Protein AF-A0A947QX49-F1 (afdb_monomer)

pLDDT: mean 95.91, std 4.7, range [65.38, 98.69]

Mean predicted aligned error: 2.81 Å

Sequence (127 aa):
MELEE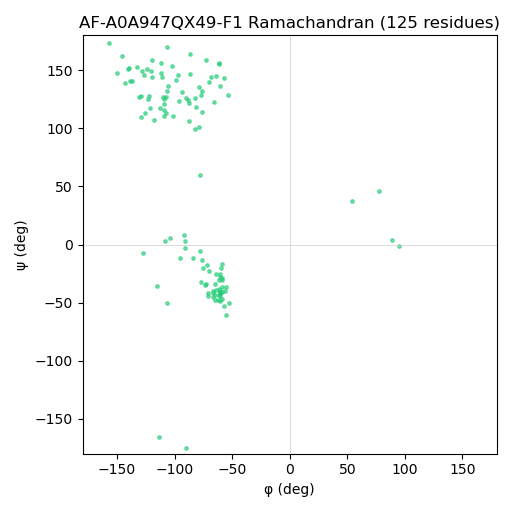YFKKGRAYIWRETFAMVKAKKIDQEAFTNIVDKHEITVIIDEEKLDEENVIEIMRGWKIFTLDIAFPPTFCGVTARIADALAKENISIMPIAAFTRDHFVIAEKNMERAKAVFEGLGIRVSE

Nearest PDB structures (foldseek):
  1zhv-assembly1_A  TM=8.263E-01  e=1.069E-08  Agrobacterium fabrum str. C58
  1zvp-assembly1_A  TM=8.114E-01  e=3.940E-08  Vibrio cholerae
  1zvp-assembly2_B  TM=8.086E-01  e=1.017E-07  Vibrio cholerae
  1zvp-assembly2_C  TM=8.262E-01  e=4.795E-06  Vibrio cholerae
  1zvp-assembly1_D  TM=7.754E-01  e=4.259E-06  Vibrio cholerae

Structure (mmCIF, N/CA/C/O backbone):
data_AF-A0A947QX49-F1
#
_entry.id   AF-A0A947QX49-F1
#
loop_
_atom_site.group_PDB
_atom_site.id
_atom_site.type_symbol
_atom_site.label_atom_id
_atom_site.label_alt_id
_atom_site.label_comp_id
_atom_site.label_asym_id
_atom_site.label_entity_id
_atom_site.label_seq_id
_atom_si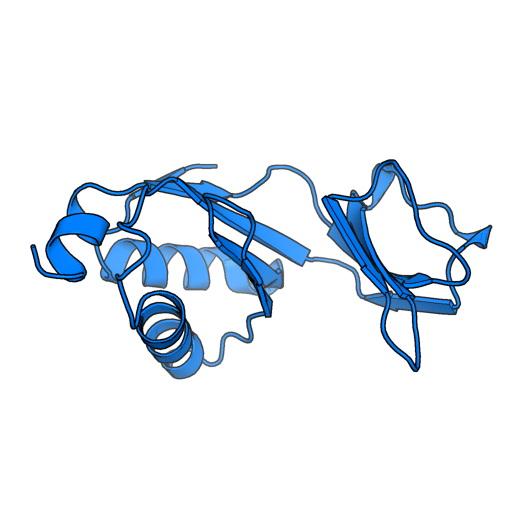te.pdbx_PDB_ins_code
_atom_site.Cartn_x
_atom_site.Cartn_y
_atom_site.Cartn_z
_atom_site.occupancy
_atom_site.B_iso_or_equiv
_atom_site.auth_seq_id
_atom_site.auth_comp_id
_atom_site.auth_asym_id
_atom_site.auth_atom_id
_atom_site.pdbx_PDB_model_num
ATOM 1 N N . MET A 1 1 ? -16.776 -9.277 17.177 1.00 65.38 1 MET A N 1
ATOM 2 C CA . MET A 1 1 ? -15.922 -8.099 17.403 1.00 65.38 1 MET A CA 1
ATOM 3 C C . MET A 1 1 ? -16.090 -7.257 16.161 1.00 65.38 1 MET A C 1
ATOM 5 O O . MET A 1 1 ? -15.873 -7.787 15.075 1.00 65.38 1 MET A O 1
ATOM 9 N N . GLU A 1 2 ? -16.595 -6.041 16.309 1.00 87.25 2 GLU A N 1
ATOM 10 C CA . GLU A 1 2 ? -16.873 -5.159 15.168 1.00 87.25 2 GLU A CA 1
ATOM 11 C C . GLU A 1 2 ? -15.559 -4.616 14.584 1.00 87.25 2 GLU A C 1
ATOM 13 O O . GLU A 1 2 ? -14.526 -4.602 15.265 1.00 87.25 2 GLU A O 1
ATOM 18 N N . LEU A 1 3 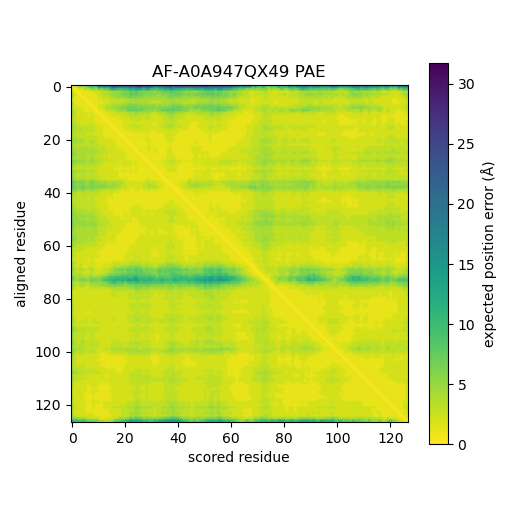? -15.568 -4.174 13.324 1.00 90.00 3 LEU A N 1
ATOM 19 C CA . LEU A 1 3 ? -14.364 -3.688 12.633 1.00 90.00 3 LEU A CA 1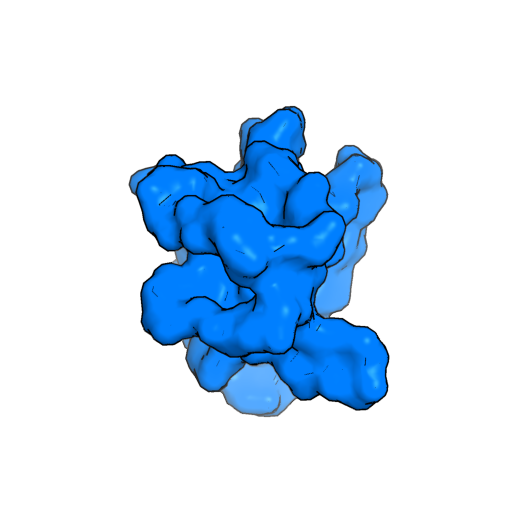
ATOM 20 C C . LEU A 1 3 ? -13.688 -2.546 13.409 1.00 90.00 3 LEU A C 1
ATOM 22 O O . LEU A 1 3 ? -12.468 -2.502 13.564 1.00 90.00 3 LEU A O 1
ATOM 26 N N . GLU A 1 4 ? -14.498 -1.656 13.969 1.00 91.25 4 GLU A N 1
ATOM 27 C CA . GLU A 1 4 ? -14.073 -0.503 14.755 1.00 91.25 4 GLU A CA 1
ATOM 28 C C . GLU A 1 4 ? -13.290 -0.909 16.010 1.00 91.25 4 GLU A C 1
ATOM 30 O O . GLU A 1 4 ? -12.407 -0.178 16.461 1.00 91.25 4 GLU A O 1
ATOM 35 N N . GLU A 1 5 ? -13.581 -2.074 16.594 1.00 92.12 5 GLU A N 1
ATOM 36 C CA . GLU A 1 5 ? -12.847 -2.574 17.759 1.00 92.12 5 GLU A CA 1
ATOM 37 C C . GLU A 1 5 ? -11.447 -3.061 17.380 1.00 92.12 5 GLU A C 1
ATOM 39 O O . GLU A 1 5 ? -10.510 -2.890 18.166 1.00 92.12 5 GLU A O 1
ATOM 44 N N . TYR A 1 6 ? -11.289 -3.630 16.179 1.00 93.06 6 TYR A N 1
ATOM 45 C CA . TYR A 1 6 ? -9.975 -3.956 15.625 1.00 93.06 6 TYR A CA 1
ATOM 46 C C . TYR A 1 6 ? -9.178 -2.688 15.340 1.00 93.06 6 TYR A C 1
ATOM 48 O O . TYR A 1 6 ? -8.017 -2.610 15.731 1.00 93.06 6 TYR A O 1
ATOM 56 N N . PHE A 1 7 ? -9.801 -1.677 14.732 1.00 94.69 7 PHE A N 1
ATOM 57 C CA . PHE A 1 7 ? -9.136 -0.411 14.426 1.00 94.69 7 PHE A CA 1
ATOM 58 C C . PHE A 1 7 ? -8.629 0.299 15.679 1.00 94.69 7 PHE A C 1
ATOM 60 O O . PHE A 1 7 ? -7.445 0.608 15.748 1.00 94.69 7 PHE A O 1
ATOM 67 N N . LYS A 1 8 ? -9.461 0.440 16.720 1.00 94.12 8 LYS A N 1
ATOM 68 C CA . LYS A 1 8 ? -9.081 1.095 17.991 1.00 94.12 8 LYS A CA 1
ATOM 69 C C . LYS A 1 8 ? -7.887 0.454 18.705 1.00 94.12 8 LYS A C 1
ATOM 71 O O . LYS A 1 8 ? -7.177 1.120 19.461 1.00 94.12 8 LYS A O 1
ATOM 76 N N . LYS A 1 9 ? -7.710 -0.859 18.537 1.00 92.75 9 LYS A N 1
ATOM 77 C CA . LYS A 1 9 ? -6.594 -1.630 19.112 1.00 92.75 9 LYS A CA 1
ATOM 78 C C . LYS A 1 9 ? -5.429 -1.784 18.134 1.00 92.75 9 LYS A C 1
ATOM 80 O O . LYS A 1 9 ? -4.360 -2.243 18.527 1.00 92.75 9 LYS A O 1
ATOM 85 N N . GLY A 1 10 ? -5.664 -1.442 16.876 1.00 93.38 10 GLY A N 1
ATOM 86 C CA . GLY A 1 10 ? -4.780 -1.679 15.762 1.00 93.38 10 GLY A CA 1
ATOM 87 C C . GLY A 1 10 ? -3.749 -0.586 15.570 1.00 93.38 10 GLY A C 1
ATOM 88 O O . GLY A 1 10 ? -3.856 0.529 16.093 1.00 93.38 10 GLY A O 1
ATOM 89 N N . ARG A 1 11 ? -2.731 -0.932 14.789 1.00 96.81 11 ARG A N 1
ATOM 90 C CA . ARG A 1 11 ? -1.685 -0.010 14.371 1.00 96.81 11 ARG A CA 1
ATOM 91 C C . ARG A 1 11 ? -1.533 -0.059 12.863 1.00 96.81 11 ARG A C 1
ATOM 93 O O . ARG A 1 11 ? -1.733 -1.105 12.253 1.00 96.81 11 ARG A O 1
ATOM 100 N N . ALA A 1 12 ? -1.152 1.064 12.287 1.00 97.62 12 ALA A N 1
ATOM 101 C CA . ALA A 1 12 ? -0.557 1.126 10.971 1.00 97.62 12 ALA A CA 1
ATOM 102 C C . ALA A 1 12 ? 0.826 1.760 11.098 1.00 97.62 12 ALA A C 1
ATOM 104 O O . ALA A 1 12 ? 1.050 2.589 11.979 1.00 97.62 12 ALA A O 1
ATOM 105 N N . TYR A 1 13 ? 1.748 1.371 10.232 1.00 97.88 13 TYR A N 1
ATOM 106 C CA . TYR A 1 13 ? 3.033 2.047 10.122 1.00 97.88 13 TYR A CA 1
ATOM 107 C C . TYR A 1 13 ? 3.293 2.463 8.681 1.00 97.88 13 TYR A C 1
ATOM 109 O O . TYR A 1 13 ? 2.870 1.785 7.737 1.00 97.88 13 TYR A O 1
ATOM 117 N N . ILE A 1 14 ? 3.957 3.601 8.535 1.00 98.19 14 ILE A N 1
ATOM 118 C CA . ILE A 1 14 ? 4.385 4.155 7.259 1.00 98.19 14 ILE A CA 1
ATOM 119 C C . ILE A 1 14 ? 5.815 3.684 7.024 1.00 98.19 14 ILE A C 1
ATOM 121 O O . ILE A 1 14 ? 6.650 3.752 7.918 1.00 98.19 14 ILE A O 1
ATOM 125 N N . TRP A 1 15 ? 6.099 3.162 5.837 1.00 98.00 15 TRP A N 1
ATOM 126 C CA . TRP A 1 15 ? 7.469 2.809 5.475 1.00 98.00 15 TRP A CA 1
ATOM 127 C C . TRP A 1 15 ? 8.304 4.077 5.290 1.00 98.00 15 TRP A C 1
ATOM 129 O O . TRP A 1 15 ? 7.831 5.064 4.718 1.00 98.00 15 TRP A O 1
ATOM 139 N N . ARG A 1 16 ? 9.555 4.040 5.757 1.00 97.38 16 ARG A N 1
ATOM 140 C CA . ARG A 1 16 ? 10.462 5.189 5.690 1.00 97.38 16 ARG A CA 1
ATOM 141 C C . ARG A 1 16 ? 10.830 5.518 4.247 1.00 97.38 16 ARG A C 1
ATOM 143 O O . ARG A 1 16 ? 10.907 6.689 3.876 1.00 97.38 16 ARG A O 1
ATOM 150 N N . GLU A 1 17 ? 11.045 4.485 3.447 1.00 98.06 17 GLU A N 1
ATOM 151 C CA . GLU A 1 17 ? 11.431 4.555 2.043 1.00 98.06 17 GLU A CA 1
ATOM 152 C C . GLU A 1 17 ? 10.366 5.278 1.207 1.00 98.06 17 GLU A C 1
ATOM 154 O O . GLU A 1 17 ? 9.185 5.346 1.566 1.00 98.06 17 GLU A O 1
ATOM 159 N N . THR A 1 18 ? 10.791 5.850 0.084 1.00 98.38 18 THR A N 1
ATOM 160 C CA . THR A 1 18 ? 9.887 6.354 -0.955 1.00 98.38 18 THR A CA 1
ATOM 161 C C . THR A 1 18 ? 9.930 5.377 -2.117 1.00 98.38 18 THR A C 1
ATOM 163 O O . THR A 1 18 ? 10.995 4.895 -2.487 1.00 98.38 18 THR A O 1
ATOM 166 N N . PHE A 1 19 ? 8.765 5.054 -2.664 1.00 98.69 19 PHE A N 1
ATOM 167 C CA . PHE A 1 19 ? 8.602 3.998 -3.650 1.00 98.69 19 PHE A CA 1
ATOM 168 C C . PHE A 1 19 ? 8.260 4.561 -5.026 1.00 98.69 19 PHE A C 1
ATOM 170 O O . PHE A 1 19 ? 7.473 5.505 -5.160 1.00 98.69 19 PHE A O 1
ATOM 177 N N . ALA A 1 20 ? 8.789 3.898 -6.048 1.00 98.44 20 ALA A N 1
ATOM 178 C CA . ALA A 1 20 ? 8.324 3.998 -7.416 1.00 98.44 20 ALA A CA 1
ATOM 179 C C . ALA A 1 20 ? 7.372 2.844 -7.731 1.00 98.44 20 ALA A C 1
ATOM 181 O O . ALA A 1 20 ? 7.553 1.711 -7.285 1.00 98.44 20 ALA A O 1
ATOM 182 N N . MET A 1 21 ? 6.382 3.138 -8.562 1.00 98.06 21 MET A N 1
ATOM 183 C CA . MET A 1 21 ? 5.570 2.153 -9.254 1.00 98.06 21 MET A CA 1
ATOM 184 C C . MET A 1 21 ? 5.969 2.153 -10.718 1.00 98.06 21 MET A C 1
ATOM 186 O O . MET A 1 21 ? 5.990 3.198 -11.370 1.00 98.06 21 MET A O 1
ATOM 190 N N . VAL A 1 22 ? 6.297 0.977 -11.220 1.00 98.50 22 VAL A N 1
ATOM 191 C CA . VAL A 1 22 ? 6.971 0.806 -12.494 1.00 98.50 22 VAL A CA 1
ATOM 192 C C . VAL A 1 22 ? 6.202 -0.204 -13.313 1.00 98.50 22 VAL A C 1
ATOM 194 O O . VAL A 1 22 ? 5.965 -1.325 -12.868 1.00 98.50 22 VAL A O 1
ATOM 197 N N . LYS A 1 23 ? 5.870 0.170 -14.543 1.00 98.62 23 LYS A N 1
ATOM 198 C CA . LYS A 1 23 ? 5.605 -0.814 -15.584 1.00 98.62 23 LYS A CA 1
ATOM 199 C C . LYS A 1 23 ? 6.952 -1.351 -16.046 1.00 98.62 23 LYS A C 1
ATOM 201 O O . LYS A 1 23 ? 7.762 -0.589 -16.575 1.00 98.62 23 LYS A O 1
ATOM 206 N N . ALA A 1 24 ? 7.210 -2.628 -15.802 1.00 98.56 24 ALA A N 1
ATOM 207 C CA . ALA A 1 24 ? 8.531 -3.231 -15.922 1.00 98.56 24 ALA A CA 1
ATOM 208 C C . ALA A 1 24 ? 8.626 -4.239 -17.074 1.00 98.56 24 ALA A C 1
ATOM 210 O O . ALA A 1 24 ? 7.633 -4.834 -17.497 1.00 98.56 24 ALA A O 1
ATOM 211 N N . LYS A 1 25 ? 9.849 -4.466 -17.565 1.00 98.56 25 LYS A N 1
ATOM 212 C CA . LYS A 1 25 ? 10.151 -5.497 -18.575 1.00 98.56 25 LYS A CA 1
ATOM 213 C C . LYS A 1 25 ? 10.207 -6.901 -17.964 1.00 98.56 25 LYS A C 1
ATOM 215 O O . LYS A 1 25 ? 9.887 -7.878 -18.638 1.00 98.56 25 LYS A O 1
ATOM 220 N N . LYS A 1 26 ? 10.640 -7.005 -16.706 1.00 98.44 26 LYS A N 1
ATOM 221 C CA . LYS A 1 26 ? 10.777 -8.237 -15.911 1.00 98.44 26 LYS A CA 1
ATOM 222 C C . LYS A 1 26 ? 10.461 -7.948 -14.438 1.00 98.44 26 LYS A C 1
ATOM 224 O O . LYS A 1 26 ? 10.488 -6.796 -14.011 1.00 98.44 26 LYS A O 1
ATOM 229 N N . ILE A 1 27 ? 10.190 -9.001 -13.667 1.00 98.62 27 ILE A N 1
ATOM 230 C CA . ILE A 1 27 ? 10.074 -8.895 -12.205 1.00 98.62 27 ILE A CA 1
ATOM 231 C C . ILE A 1 27 ? 11.395 -8.427 -11.583 1.00 98.62 27 ILE A C 1
ATOM 233 O O . ILE A 1 27 ? 12.466 -8.662 -12.150 1.00 98.62 27 ILE A O 1
ATOM 237 N N . ASP A 1 28 ? 11.307 -7.842 -10.396 1.00 98.19 28 ASP A N 1
ATOM 238 C CA . ASP A 1 28 ? 12.453 -7.432 -9.592 1.00 98.19 28 ASP A CA 1
ATOM 239 C C . ASP A 1 28 ? 12.411 -8.116 -8.216 1.00 98.19 28 ASP A C 1
ATOM 241 O O . ASP A 1 28 ? 11.390 -8.105 -7.527 1.00 98.19 28 ASP A O 1
ATOM 245 N N . GLN A 1 29 ? 13.507 -8.767 -7.826 1.00 96.88 29 GLN A N 1
ATOM 246 C CA . GLN A 1 29 ? 13.577 -9.536 -6.580 1.00 96.88 29 GLN A CA 1
ATOM 247 C C . GLN A 1 29 ? 13.695 -8.652 -5.334 1.00 96.88 29 GLN A C 1
ATOM 249 O O . GLN A 1 29 ? 13.383 -9.120 -4.241 1.00 96.88 29 GLN A O 1
ATOM 254 N N . GLU A 1 30 ? 14.119 -7.397 -5.487 1.00 96.38 30 GLU A N 1
ATOM 255 C CA . GLU A 1 30 ? 14.210 -6.429 -4.390 1.00 96.38 30 GLU A CA 1
ATOM 256 C C . GLU A 1 30 ? 12.927 -5.602 -4.227 1.00 96.38 30 GLU A C 1
ATOM 258 O O . GLU A 1 30 ? 12.811 -4.799 -3.297 1.00 96.38 30 GLU A O 1
ATOM 263 N N . ALA A 1 31 ? 11.943 -5.808 -5.107 1.00 98.06 31 ALA A N 1
ATOM 264 C CA . ALA A 1 31 ? 10.666 -5.120 -5.052 1.00 98.06 31 ALA A CA 1
ATOM 265 C C . ALA A 1 31 ? 9.867 -5.464 -3.792 1.00 98.06 31 ALA A C 1
ATOM 267 O O . ALA A 1 31 ? 9.810 -6.613 -3.350 1.00 98.06 31 ALA A O 1
ATOM 268 N N . PHE A 1 32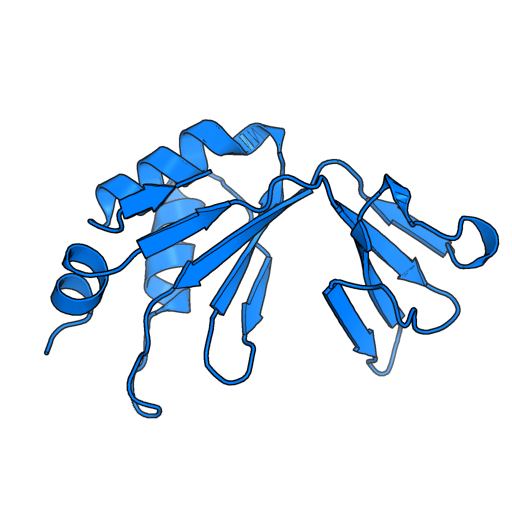 ? 9.133 -4.471 -3.288 1.00 98.19 32 PHE A N 1
ATOM 269 C CA . PHE A 1 32 ? 8.076 -4.701 -2.307 1.00 98.19 32 PHE A CA 1
ATOM 270 C C . PHE A 1 32 ? 6.988 -5.614 -2.886 1.00 98.19 32 PHE A C 1
ATOM 272 O O . PHE A 1 32 ? 6.478 -6.500 -2.199 1.00 98.19 32 PHE A O 1
ATOM 279 N N . THR A 1 33 ? 6.629 -5.419 -4.158 1.00 98.06 33 THR A N 1
ATOM 280 C CA . THR A 1 33 ? 5.680 -6.299 -4.838 1.00 98.06 33 THR A CA 1
ATOM 281 C C . THR A 1 33 ? 5.944 -6.394 -6.335 1.00 98.06 33 THR A C 1
ATOM 283 O O . THR A 1 33 ? 6.376 -5.433 -6.972 1.00 98.06 33 THR A O 1
ATOM 286 N N . ASN A 1 34 ? 5.644 -7.571 -6.881 1.00 98.38 34 ASN A N 1
ATOM 287 C CA . ASN A 1 34 ? 5.587 -7.838 -8.310 1.00 98.38 34 ASN A CA 1
ATOM 288 C C . ASN A 1 34 ? 4.175 -8.323 -8.633 1.00 98.38 34 ASN A C 1
ATOM 290 O O . ASN A 1 34 ? 3.759 -9.379 -8.151 1.00 98.38 34 ASN A O 1
ATOM 294 N N . ILE A 1 35 ? 3.455 -7.580 -9.464 1.00 98.19 35 ILE A N 1
ATOM 295 C CA . ILE A 1 35 ? 2.147 -7.978 -9.979 1.00 98.19 35 ILE A CA 1
ATOM 296 C C . ILE A 1 35 ? 2.345 -8.330 -11.447 1.00 98.19 35 ILE A C 1
ATOM 298 O O . ILE A 1 35 ? 2.680 -7.470 -12.255 1.00 98.19 35 ILE A O 1
ATOM 302 N N . VAL A 1 36 ? 2.179 -9.608 -11.777 1.00 98.25 36 VAL A N 1
ATOM 303 C CA . VAL A 1 36 ? 2.292 -10.114 -13.148 1.00 98.25 36 VAL A CA 1
ATOM 304 C C . VAL A 1 36 ? 0.896 -10.484 -13.619 1.00 98.25 36 VAL A C 1
ATOM 306 O O . VAL A 1 36 ? 0.312 -11.448 -13.118 1.00 98.25 36 VAL A O 1
ATOM 309 N N . ASP A 1 37 ? 0.360 -9.723 -14.567 1.00 96.44 37 ASP A N 1
ATOM 310 C CA . ASP A 1 37 ? -0.919 -10.031 -15.195 1.00 96.44 37 ASP A CA 1
ATOM 311 C C . ASP A 1 37 ? -0.741 -10.388 -16.683 1.00 96.44 37 ASP A C 1
ATOM 313 O O . ASP A 1 37 ? 0.347 -10.739 -17.140 1.00 96.44 37 ASP A O 1
ATOM 317 N N . LYS A 1 38 ? -1.836 -10.404 -17.448 1.00 97.81 38 LYS A N 1
ATOM 318 C CA . LYS A 1 38 ? -1.803 -10.767 -18.875 1.00 97.81 38 LYS A CA 1
ATOM 319 C C . LYS A 1 38 ? -1.255 -9.662 -19.782 1.00 97.81 38 LYS A C 1
ATOM 321 O O . LYS A 1 38 ? -1.016 -9.926 -20.959 1.00 97.81 38 LYS A O 1
ATOM 326 N N . HIS A 1 39 ? -1.136 -8.442 -19.278 1.00 96.94 39 HIS A N 1
ATOM 327 C CA . HIS A 1 39 ? -0.855 -7.233 -20.039 1.00 96.94 39 HIS A CA 1
ATOM 328 C C . HIS A 1 39 ? 0.495 -6.626 -19.670 1.00 96.94 39 HIS A C 1
ATOM 330 O O . HIS A 1 39 ? 1.178 -6.101 -20.551 1.00 96.94 39 HIS A O 1
ATOM 336 N N . GLU A 1 40 ? 0.884 -6.696 -18.400 1.00 97.81 40 GLU A N 1
ATOM 337 C CA . GLU A 1 40 ? 2.101 -6.070 -17.907 1.00 97.81 40 GLU A CA 1
ATOM 338 C C . GLU A 1 40 ? 2.646 -6.701 -16.622 1.00 97.81 40 GLU A C 1
ATOM 340 O O . GLU A 1 40 ? 2.059 -7.590 -16.001 1.00 97.81 40 GLU A O 1
ATOM 345 N N . ILE A 1 41 ? 3.829 -6.215 -16.251 1.00 98.62 41 ILE A N 1
ATOM 346 C CA . ILE A 1 41 ? 4.448 -6.451 -14.957 1.00 98.62 41 ILE A CA 1
ATOM 347 C C . ILE A 1 41 ? 4.474 -5.104 -14.241 1.00 98.62 41 ILE A C 1
ATOM 349 O O . ILE A 1 41 ? 5.130 -4.174 -14.709 1.00 98.62 41 ILE A O 1
ATOM 353 N N . THR A 1 42 ? 3.779 -4.999 -13.114 1.00 98.56 42 THR A N 1
ATOM 354 C CA . THR A 1 42 ? 3.889 -3.854 -12.209 1.00 98.56 42 THR A CA 1
ATOM 355 C C . THR A 1 42 ? 4.864 -4.195 -11.092 1.00 98.56 42 THR A C 1
ATOM 357 O O . THR A 1 42 ? 4.674 -5.169 -10.360 1.00 98.56 42 THR A O 1
ATOM 360 N N . VAL A 1 43 ? 5.896 -3.376 -10.938 1.00 98.62 43 VAL A N 1
ATOM 361 C CA . VAL A 1 43 ? 6.875 -3.452 -9.854 1.00 98.62 43 VAL A CA 1
ATOM 362 C C . VAL A 1 43 ? 6.672 -2.252 -8.941 1.00 98.62 43 VAL A C 1
ATOM 364 O O . VAL A 1 43 ? 6.667 -1.117 -9.413 1.00 98.62 43 VAL A O 1
ATOM 367 N N . ILE A 1 44 ? 6.509 -2.486 -7.639 1.00 98.50 44 ILE A N 1
ATOM 368 C CA . ILE A 1 44 ? 6.592 -1.420 -6.630 1.00 98.50 44 ILE A CA 1
ATOM 369 C C . ILE A 1 44 ? 7.877 -1.636 -5.847 1.00 98.50 44 ILE A C 1
ATOM 371 O O . ILE A 1 44 ? 8.031 -2.664 -5.187 1.00 98.50 44 ILE A O 1
ATOM 375 N N . ILE A 1 45 ? 8.801 -0.686 -5.940 1.00 98.62 45 ILE A N 1
ATOM 376 C CA . ILE A 1 45 ? 10.164 -0.807 -5.416 1.00 98.62 45 ILE A CA 1
ATOM 377 C C . ILE A 1 45 ? 10.614 0.508 -4.787 1.00 98.62 45 ILE A C 1
ATOM 379 O O . ILE A 1 45 ? 10.144 1.577 -5.172 1.00 98.62 45 ILE A O 1
ATOM 383 N N . ASP A 1 46 ? 11.491 0.408 -3.793 1.00 98.50 46 ASP A N 1
ATOM 384 C CA . ASP A 1 46 ? 12.216 1.550 -3.240 1.00 98.50 46 ASP A CA 1
ATOM 385 C C . ASP A 1 46 ? 12.922 2.308 -4.375 1.00 98.50 46 ASP A C 1
ATOM 387 O O . ASP A 1 46 ? 13.623 1.705 -5.191 1.00 98.50 46 ASP A O 1
ATOM 391 N N . GLU A 1 47 ? 12.715 3.622 -4.450 1.00 98.31 47 GLU A N 1
ATOM 392 C CA . GL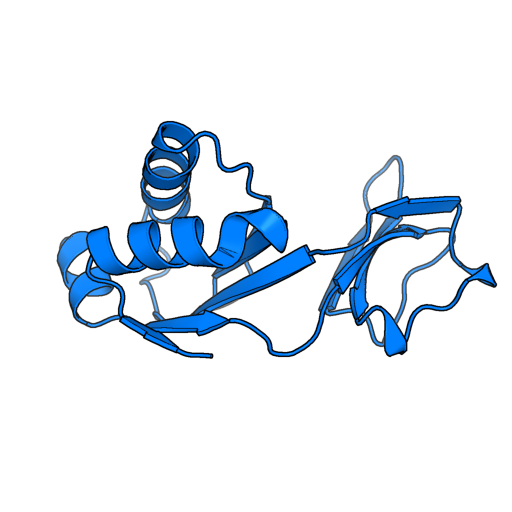U A 1 47 ? 13.287 4.453 -5.509 1.00 98.31 47 GLU A CA 1
ATOM 393 C C . GLU A 1 47 ? 14.815 4.400 -5.544 1.00 98.31 47 GLU A C 1
ATOM 395 O O . GLU A 1 47 ? 15.392 4.535 -6.623 1.00 98.31 47 GLU A O 1
ATOM 400 N N . GLU A 1 48 ? 15.465 4.167 -4.400 1.00 98.00 48 GLU A N 1
ATOM 401 C CA . GLU A 1 48 ? 16.925 4.053 -4.309 1.00 98.00 48 GLU A CA 1
ATOM 402 C C . GLU A 1 48 ? 17.469 2.750 -4.919 1.00 98.00 48 GLU A C 1
ATOM 404 O O . GLU A 1 48 ? 18.659 2.666 -5.222 1.00 98.00 48 GLU A O 1
ATOM 409 N N . LYS A 1 49 ? 16.614 1.739 -5.120 1.00 97.50 49 LYS A N 1
ATOM 410 C CA . LYS A 1 49 ? 16.984 0.406 -5.637 1.00 97.50 49 LYS A CA 1
ATOM 411 C C . LYS A 1 49 ? 16.514 0.158 -7.065 1.00 97.50 49 LYS A C 1
ATOM 413 O O . LYS A 1 49 ? 16.659 -0.943 -7.586 1.00 97.50 49 LYS A O 1
ATOM 418 N N . LEU A 1 50 ? 15.908 1.158 -7.691 1.00 97.12 50 LEU A N 1
ATOM 419 C CA . LEU A 1 50 ? 15.313 1.012 -9.006 1.00 97.12 50 LEU A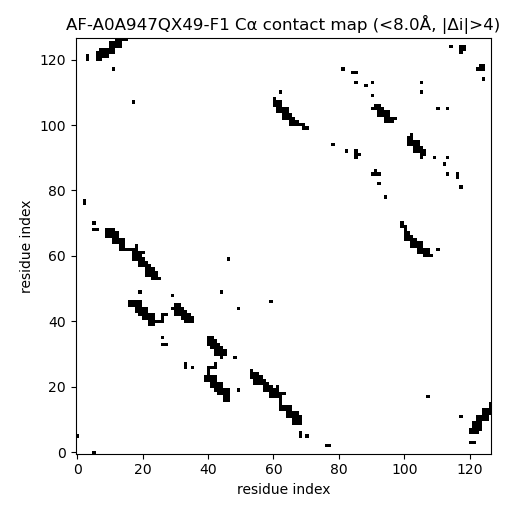 CA 1
ATOM 420 C C . LEU A 1 50 ? 16.369 0.732 -10.091 1.00 97.12 50 LEU A C 1
ATOM 422 O O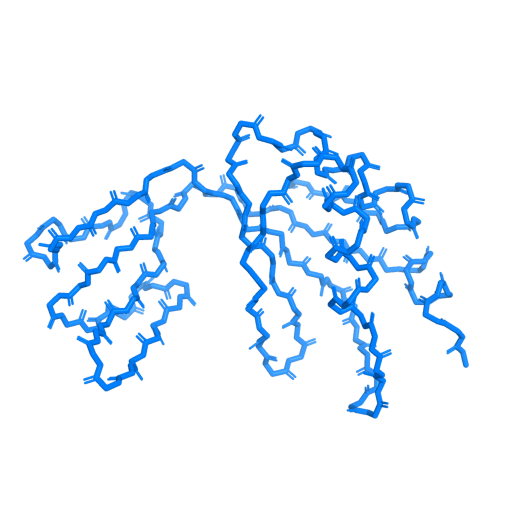 . LEU A 1 50 ? 17.239 1.561 -10.354 1.00 97.12 50 LEU A O 1
ATOM 426 N N . ASP A 1 51 ? 16.209 -0.384 -10.803 1.00 97.25 51 ASP A N 1
ATOM 427 C CA . ASP A 1 51 ? 16.901 -0.649 -12.068 1.00 97.25 51 ASP A CA 1
ATOM 428 C C . ASP A 1 51 ? 16.216 0.100 -13.228 1.00 97.25 51 ASP A C 1
ATOM 430 O O . ASP A 1 51 ? 15.194 -0.341 -13.762 1.00 97.25 51 ASP A O 1
ATOM 434 N N . GLU A 1 52 ? 16.792 1.231 -13.645 1.00 97.12 52 GLU A N 1
ATOM 435 C CA . GLU A 1 52 ? 16.287 2.044 -14.764 1.00 97.12 52 GLU A CA 1
ATOM 436 C C . GLU A 1 52 ? 16.255 1.273 -16.100 1.00 97.12 52 GLU A C 1
ATOM 438 O O . GLU A 1 52 ? 15.432 1.570 -16.969 1.00 97.12 52 GLU A O 1
ATOM 443 N N . GLU A 1 53 ? 17.086 0.238 -16.288 1.00 98.06 53 GLU A N 1
ATOM 444 C CA . GLU A 1 53 ? 17.036 -0.580 -17.506 1.00 98.06 53 GLU A CA 1
ATOM 445 C C . GLU A 1 53 ? 15.772 -1.448 -17.568 1.00 98.06 53 GLU A C 1
ATOM 447 O O . GLU A 1 53 ? 15.335 -1.840 -18.661 1.00 98.06 53 GLU A O 1
ATOM 452 N N . ASN A 1 54 ? 15.150 -1.729 -16.420 1.00 98.12 54 ASN A N 1
ATOM 453 C CA . ASN A 1 54 ? 13.923 -2.512 -16.316 1.00 98.12 54 ASN A CA 1
ATOM 454 C C . ASN A 1 54 ? 12.646 -1.675 -16.539 1.00 98.12 54 ASN A C 1
ATOM 456 O O . ASN A 1 54 ? 11.566 -2.238 -16.723 1.00 98.12 54 ASN A O 1
ATOM 460 N N . VAL A 1 55 ? 12.746 -0.344 -16.569 1.00 98.50 55 VAL A N 1
ATOM 461 C CA . VAL A 1 55 ? 11.595 0.568 -16.650 1.00 98.50 55 VAL A CA 1
ATOM 462 C C . VAL A 1 55 ? 11.043 0.662 -18.081 1.00 98.50 55 VAL A C 1
ATOM 464 O O . VAL A 1 55 ? 11.785 0.796 -19.058 1.00 98.50 55 VAL A O 1
ATOM 467 N N . ILE A 1 56 ? 9.714 0.605 -18.209 1.00 98.44 56 ILE A N 1
ATOM 468 C CA . ILE A 1 56 ? 8.951 1.008 -19.405 1.00 98.44 56 ILE A CA 1
ATOM 469 C C . ILE A 1 56 ? 8.236 2.334 -19.120 1.00 98.44 56 ILE A C 1
ATOM 471 O O . ILE A 1 56 ? 8.360 3.281 -19.891 1.00 98.44 56 ILE A O 1
ATOM 475 N N . GLU A 1 57 ? 7.524 2.408 -17.992 1.00 98.44 57 GLU A N 1
ATOM 476 C CA . GLU A 1 57 ? 6.868 3.613 -17.468 1.00 98.44 57 GLU A CA 1
ATOM 477 C C . GLU A 1 57 ? 7.047 3.668 -15.949 1.00 98.44 57 GLU A C 1
ATOM 479 O O . GLU A 1 57 ? 7.162 2.625 -15.301 1.00 98.44 57 GLU A O 1
ATOM 484 N N . ILE A 1 58 ? 7.058 4.872 -15.374 1.00 98.25 58 ILE A N 1
ATOM 485 C CA . ILE A 1 58 ? 7.329 5.071 -13.949 1.00 98.25 58 ILE A CA 1
ATOM 486 C C . ILE A 1 58 ? 6.484 6.184 -13.330 1.00 98.25 58 ILE A C 1
ATOM 488 O O . ILE A 1 58 ? 6.319 7.266 -13.895 1.00 98.25 58 ILE A O 1
ATOM 492 N N . MET A 1 59 ? 6.009 5.929 -12.114 1.00 97.94 59 MET A N 1
ATOM 493 C CA . MET A 1 59 ? 5.415 6.908 -11.211 1.00 97.94 59 MET A CA 1
ATOM 494 C C . MET A 1 59 ? 6.186 6.910 -9.889 1.00 97.94 59 MET A C 1
ATOM 496 O O . MET A 1 59 ? 6.301 5.874 -9.244 1.00 97.94 59 MET A O 1
ATOM 500 N N . ARG A 1 60 ? 6.668 8.079 -9.464 1.00 98.19 60 ARG A N 1
ATOM 501 C CA . ARG A 1 60 ? 7.465 8.282 -8.239 1.00 98.19 60 ARG A CA 1
ATOM 502 C C . ARG A 1 60 ? 6.666 8.962 -7.129 1.00 98.19 60 ARG A C 1
ATOM 504 O O . ARG A 1 60 ? 5.576 9.483 -7.382 1.00 98.19 60 ARG A O 1
ATOM 511 N N . GLY A 1 61 ? 7.231 9.000 -5.927 1.00 98.12 61 GLY A N 1
ATOM 512 C CA . GLY A 1 61 ? 6.679 9.720 -4.784 1.00 98.12 61 GLY A CA 1
ATOM 513 C C . GLY A 1 61 ? 5.521 8.977 -4.129 1.00 98.12 61 GLY A C 1
ATOM 514 O O . GLY A 1 61 ? 4.472 9.572 -3.866 1.00 98.12 61 GLY A O 1
ATOM 515 N N . TRP A 1 62 ? 5.681 7.675 -3.893 1.00 98.44 62 TRP A N 1
ATOM 516 C CA . TRP A 1 62 ? 4.692 6.850 -3.200 1.00 98.44 62 TRP A CA 1
ATOM 517 C C . TRP A 1 62 ? 5.195 6.394 -1.836 1.00 98.44 62 TRP A C 1
ATOM 519 O O . TRP A 1 62 ? 6.378 6.136 -1.638 1.00 98.44 62 TRP A O 1
ATOM 529 N N . LYS A 1 63 ? 4.269 6.259 -0.891 1.00 98.38 63 LYS A N 1
ATOM 530 C CA . LYS A 1 63 ? 4.513 5.718 0.444 1.00 98.38 63 LYS A CA 1
ATOM 531 C C . LYS A 1 63 ? 3.583 4.543 0.699 1.00 98.38 63 LYS A C 1
ATOM 533 O O . LYS A 1 63 ? 2.467 4.496 0.176 1.00 98.38 63 LYS A O 1
ATOM 538 N N . ILE A 1 64 ? 4.041 3.609 1.524 1.00 98.56 64 ILE A N 1
ATOM 539 C CA . I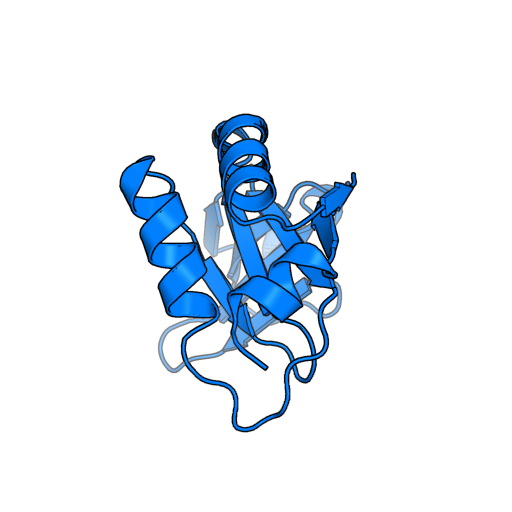LE A 1 64 ? 3.294 2.404 1.881 1.00 98.56 64 ILE A CA 1
ATOM 540 C C . ILE A 1 64 ? 2.837 2.514 3.332 1.00 98.56 64 ILE A C 1
ATOM 542 O O . ILE A 1 64 ? 3.656 2.600 4.243 1.00 98.56 64 ILE A O 1
ATOM 546 N N . PHE A 1 65 ? 1.525 2.453 3.544 1.00 97.94 65 PHE A N 1
ATOM 547 C CA . PHE A 1 65 ? 0.924 2.190 4.849 1.00 97.94 65 PHE A CA 1
ATOM 548 C C . PHE A 1 65 ? 0.747 0.690 5.003 1.00 97.94 65 PHE A C 1
ATOM 550 O O . PHE A 1 65 ? 0.099 0.070 4.168 1.00 97.94 65 PHE A O 1
ATOM 557 N N . THR A 1 66 ? 1.268 0.101 6.074 1.00 97.94 66 THR A N 1
ATOM 558 C CA . THR A 1 66 ? 0.989 -1.298 6.419 1.00 97.94 66 THR A CA 1
ATOM 559 C C . THR A 1 66 ? 0.102 -1.365 7.638 1.00 97.94 66 THR A C 1
ATOM 561 O O . THR A 1 66 ? 0.435 -0.815 8.685 1.00 97.94 66 THR A O 1
ATOM 564 N N . LEU A 1 67 ? -1.020 -2.064 7.508 1.00 96.50 67 LEU A N 1
ATOM 565 C CA . LEU A 1 67 ? -1.949 -2.289 8.597 1.00 96.50 67 LEU A CA 1
ATOM 566 C C . LEU A 1 67 ? -1.461 -3.467 9.447 1.00 96.50 67 LEU A C 1
ATOM 568 O O . LEU A 1 67 ? -1.677 -4.628 9.104 1.00 96.50 67 LEU A O 1
ATOM 572 N N . ASP A 1 68 ? -0.806 -3.174 10.571 1.00 95.12 68 ASP A N 1
ATOM 573 C CA . ASP A 1 68 ? -0.353 -4.155 11.566 1.00 95.12 68 ASP A CA 1
ATOM 574 C C . ASP A 1 68 ? -1.519 -4.619 12.455 1.00 95.12 68 ASP A C 1
ATOM 576 O O . ASP A 1 68 ? -1.545 -4.439 13.675 1.00 95.12 68 ASP A O 1
ATOM 580 N N . ILE A 1 69 ? -2.537 -5.194 11.815 1.00 91.88 69 ILE A N 1
ATOM 581 C CA . ILE A 1 69 ? -3.725 -5.755 12.455 1.00 91.88 69 ILE A CA 1
ATOM 582 C C . ILE A 1 69 ? -3.938 -7.153 11.887 1.00 91.88 69 ILE A C 1
ATOM 584 O O . ILE A 1 69 ? -3.980 -7.348 10.676 1.00 91.88 69 ILE A O 1
ATOM 588 N N . ALA A 1 70 ? -4.051 -8.151 12.761 1.00 87.12 70 ALA A N 1
ATOM 589 C CA . ALA A 1 70 ? -4.425 -9.499 12.353 1.00 87.12 70 ALA A CA 1
ATOM 590 C C . ALA A 1 70 ? -5.953 -9.614 12.340 1.00 87.12 70 ALA A C 1
ATOM 592 O O . ALA A 1 70 ? -6.586 -9.674 13.398 1.00 87.12 70 ALA A O 1
ATOM 593 N N . PHE A 1 71 ? -6.535 -9.641 11.145 1.00 86.75 71 PHE A N 1
ATOM 594 C CA . PHE A 1 71 ? -7.955 -9.919 10.975 1.00 86.75 71 PHE A CA 1
ATOM 595 C C . PHE A 1 71 ? -8.204 -11.429 10.888 1.00 86.75 71 PHE A C 1
ATOM 597 O O . PHE A 1 71 ? -7.378 -12.163 10.341 1.00 86.75 71 PHE A O 1
ATOM 604 N N . PRO A 1 72 ? -9.345 -11.922 11.397 1.00 86.81 72 PRO A N 1
ATOM 605 C CA . PRO A 1 72 ? -9.818 -13.257 11.057 1.00 86.81 72 PRO A CA 1
ATOM 606 C C . PRO A 1 72 ? -9.981 -13.401 9.530 1.00 86.81 72 PRO A C 1
ATOM 608 O O . PRO A 1 72 ? -10.466 -12.465 8.898 1.00 86.81 72 PRO A O 1
ATOM 611 N N . PRO A 1 73 ? -9.683 -14.564 8.923 1.00 75.88 73 PRO A N 1
ATOM 612 C CA . PRO A 1 73 ? -9.804 -14.753 7.469 1.00 75.88 73 PRO A CA 1
ATOM 613 C C . PRO A 1 73 ? -11.216 -14.534 6.905 1.00 75.88 73 PRO A C 1
ATOM 615 O O . PRO A 1 73 ? -11.388 -14.323 5.711 1.00 75.88 73 PRO A O 1
ATOM 618 N N . THR A 1 74 ? -12.240 -14.604 7.756 1.00 81.38 74 THR A N 1
ATOM 619 C CA . THR A 1 74 ? -13.648 -14.397 7.392 1.00 81.38 74 THR A CA 1
ATOM 620 C C . THR A 1 74 ? -14.096 -12.940 7.530 1.00 81.38 74 THR A C 1
ATOM 622 O O . THR A 1 74 ? -15.284 -12.655 7.395 1.00 81.38 74 THR A O 1
ATOM 625 N N . PHE A 1 75 ? -13.192 -12.027 7.892 1.00 85.44 75 PHE A N 1
ATOM 626 C CA . PHE A 1 75 ? -13.539 -10.642 8.173 1.00 85.44 75 PHE A CA 1
ATOM 627 C C . PHE A 1 75 ? -13.663 -9.844 6.872 1.00 85.44 75 PHE A C 1
ATOM 629 O O . PHE A 1 75 ? -12.703 -9.699 6.120 1.00 85.44 75 PHE A O 1
ATOM 636 N N . CYS A 1 76 ? -14.852 -9.309 6.611 1.00 89.75 76 CYS A N 1
ATOM 637 C CA . CYS A 1 76 ? -15.138 -8.526 5.411 1.00 89.75 76 CYS A CA 1
ATOM 638 C C . CYS A 1 76 ? -15.158 -7.023 5.719 1.00 89.75 76 CYS A C 1
ATOM 640 O O . CYS A 1 76 ? -15.483 -6.605 6.826 1.00 89.75 76 CYS A O 1
ATOM 642 N N . GLY A 1 77 ? -14.866 -6.197 4.710 1.00 91.94 77 GLY A N 1
ATOM 643 C CA . GLY A 1 77 ? -15.105 -4.748 4.766 1.00 91.94 77 GLY A CA 1
ATOM 644 C C . GLY A 1 77 ? -13.924 -3.877 5.203 1.00 91.94 77 GLY A C 1
ATOM 645 O O . GLY A 1 77 ? -14.060 -2.658 5.162 1.00 91.94 77 GLY A O 1
ATOM 646 N N . VAL A 1 78 ? -12.762 -4.453 5.539 1.00 92.75 78 VAL A N 1
ATOM 647 C CA . VAL A 1 78 ? -11.549 -3.696 5.924 1.00 92.75 78 VAL A CA 1
ATOM 648 C C . VAL A 1 78 ? -11.157 -2.689 4.836 1.00 92.75 78 VAL A C 1
ATOM 650 O O . VAL A 1 78 ? -11.190 -1.478 5.067 1.00 92.75 78 VAL A O 1
ATOM 653 N N . THR A 1 79 ? -10.863 -3.172 3.624 1.00 94.75 79 THR A N 1
ATOM 654 C CA . THR A 1 79 ? -10.489 -2.323 2.482 1.00 94.75 79 THR A CA 1
ATOM 655 C C . THR A 1 79 ? -11.598 -1.341 2.129 1.00 94.75 79 THR A C 1
ATOM 657 O O . THR A 1 79 ? -11.312 -0.175 1.896 1.00 94.75 79 THR A O 1
ATOM 660 N N . ALA A 1 80 ? -12.862 -1.777 2.140 1.00 96.25 80 ALA A N 1
ATOM 661 C CA . ALA A 1 80 ? -13.999 -0.919 1.812 1.00 96.25 80 ALA A CA 1
ATOM 662 C C . ALA A 1 80 ? -14.112 0.271 2.778 1.00 96.25 80 ALA A C 1
ATOM 664 O O . ALA A 1 80 ? -14.290 1.407 2.345 1.00 96.25 80 ALA A O 1
ATOM 665 N N . ARG A 1 81 ? -13.954 0.026 4.084 1.00 96.38 81 ARG A N 1
ATOM 666 C CA . ARG A 1 81 ? -14.051 1.064 5.113 1.00 96.38 81 ARG A CA 1
ATOM 667 C C . ARG A 1 81 ? -12.925 2.091 5.014 1.00 96.38 81 ARG A C 1
ATOM 669 O O . ARG A 1 81 ? -13.189 3.283 5.183 1.00 96.38 81 ARG A O 1
ATOM 676 N N . ILE A 1 82 ? -11.699 1.631 4.760 1.00 96.88 82 ILE A N 1
ATOM 677 C CA . ILE A 1 82 ? -10.519 2.494 4.603 1.00 96.88 82 ILE A CA 1
ATOM 678 C C . ILE A 1 82 ? -10.607 3.275 3.286 1.00 96.88 82 ILE A C 1
ATOM 680 O O . ILE A 1 82 ? -10.409 4.489 3.283 1.00 96.88 82 ILE A O 1
ATOM 684 N N . ALA A 1 83 ? -10.981 2.609 2.190 1.00 98.12 83 ALA A N 1
ATOM 685 C CA . ALA A 1 83 ? -11.169 3.232 0.883 1.00 98.12 83 ALA A CA 1
ATOM 686 C C . ALA A 1 83 ? -12.228 4.340 0.921 1.00 98.12 83 ALA A C 1
ATOM 688 O O . ALA A 1 83 ? -11.967 5.437 0.441 1.00 98.12 83 ALA A O 1
ATOM 689 N N . ASP A 1 84 ? -13.386 4.090 1.541 1.00 98.38 84 ASP A N 1
ATOM 690 C CA . ASP A 1 84 ? -14.445 5.096 1.696 1.00 98.38 84 ASP A CA 1
ATOM 691 C C . ASP A 1 84 ? -13.969 6.315 2.503 1.00 98.38 84 ASP A C 1
ATOM 693 O O . ASP A 1 84 ? -14.244 7.459 2.140 1.00 98.38 84 ASP A O 1
ATOM 697 N N . ALA A 1 85 ? -13.212 6.093 3.582 1.00 98.25 85 ALA A N 1
ATOM 698 C CA . ALA A 1 85 ? -12.689 7.178 4.406 1.00 98.25 85 ALA A CA 1
ATOM 699 C C . ALA A 1 85 ? -11.679 8.056 3.643 1.00 98.25 85 ALA A C 1
ATOM 701 O O . ALA A 1 85 ? -11.755 9.280 3.715 1.00 98.25 85 ALA A O 1
ATOM 702 N N . LEU A 1 86 ? -10.771 7.444 2.878 1.00 98.44 86 LEU A N 1
ATOM 703 C CA . LEU A 1 86 ? -9.767 8.161 2.084 1.00 98.44 86 LEU A CA 1
ATOM 704 C C . LEU A 1 86 ? -10.377 8.835 0.847 1.00 98.44 86 LEU A C 1
ATOM 706 O O . LEU A 1 86 ? -9.989 9.950 0.495 1.00 98.44 86 LEU A O 1
ATOM 710 N N . ALA A 1 87 ? -11.381 8.216 0.224 1.00 98.44 87 ALA A N 1
ATOM 711 C CA . ALA A 1 87 ? -12.081 8.784 -0.923 1.00 98.44 87 ALA A CA 1
ATOM 712 C C . ALA A 1 87 ? -12.850 10.067 -0.571 1.00 98.44 87 ALA A C 1
ATOM 714 O O . ALA A 1 87 ? -12.879 10.992 -1.382 1.00 98.44 87 ALA A O 1
ATOM 715 N N . LYS A 1 88 ? -13.408 10.178 0.646 1.00 98.50 88 LYS A N 1
ATOM 716 C CA . LYS A 1 88 ? -14.027 11.428 1.144 1.00 98.50 88 LYS A CA 1
ATOM 717 C C . LYS A 1 88 ? -13.043 12.594 1.207 1.00 98.50 88 LYS A C 1
ATOM 719 O O . LYS A 1 88 ? -13.440 13.739 1.024 1.00 98.50 88 LYS A O 1
ATOM 724 N N . GLU A 1 89 ? -11.762 12.289 1.381 1.00 98.12 89 GLU A N 1
ATOM 725 C CA . GLU A 1 89 ? -10.659 13.246 1.331 1.00 98.12 89 GLU A CA 1
ATOM 726 C C . GLU A 1 89 ? -10.037 13.368 -0.074 1.00 98.12 89 GLU A C 1
ATOM 728 O O . GLU A 1 89 ? -9.008 14.022 -0.252 1.00 98.12 89 GLU A O 1
ATOM 733 N N . ASN A 1 90 ? -10.629 12.767 -1.110 1.00 97.94 90 ASN A N 1
ATOM 734 C CA . ASN A 1 90 ? -10.070 12.737 -2.465 1.00 97.94 90 ASN A CA 1
ATOM 735 C C . ASN A 1 90 ? -8.623 12.191 -2.496 1.00 97.94 90 ASN A C 1
ATOM 737 O O . ASN A 1 90 ? -7.759 12.686 -3.226 1.00 97.94 90 ASN A O 1
ATOM 741 N N . ILE A 1 91 ? -8.337 11.192 -1.653 1.00 98.50 91 ILE A N 1
ATOM 742 C CA . ILE A 1 91 ? -7.049 10.500 -1.595 1.00 98.50 91 ILE A CA 1
ATOM 743 C C . ILE A 1 91 ? -7.198 9.170 -2.329 1.00 98.50 91 ILE A C 1
ATOM 745 O O . ILE A 1 91 ? -7.881 8.260 -1.865 1.00 98.50 91 ILE A O 1
ATOM 749 N N . SER A 1 92 ? -6.544 9.066 -3.487 1.00 97.38 92 SER A N 1
ATOM 750 C CA . SER A 1 92 ? -6.432 7.798 -4.208 1.00 97.38 92 SER A CA 1
ATOM 751 C C . SER A 1 92 ? -5.548 6.817 -3.439 1.00 97.38 92 SER A C 1
ATOM 753 O O . SER A 1 92 ? -4.546 7.219 -2.838 1.00 97.38 92 SER A O 1
ATOM 755 N N . ILE A 1 93 ? -5.911 5.539 -3.498 1.00 97.19 93 ILE A N 1
ATOM 756 C CA . ILE A 1 93 ? -5.183 4.440 -2.871 1.00 97.19 93 ILE A CA 1
ATOM 757 C C . ILE A 1 93 ? -4.989 3.288 -3.846 1.00 97.19 93 ILE A C 1
ATOM 759 O O . ILE A 1 93 ? -5.834 3.045 -4.707 1.00 97.19 93 ILE A O 1
ATOM 763 N N . MET A 1 94 ? -3.930 2.516 -3.628 1.00 96.88 94 MET A N 1
ATOM 764 C CA . MET A 1 94 ? -3.817 1.164 -4.172 1.00 96.88 94 MET A CA 1
ATOM 765 C C . MET A 1 94 ? -3.737 0.169 -3.018 1.00 96.88 94 MET A C 1
ATOM 767 O O . MET A 1 94 ? -2.723 0.134 -2.313 1.00 96.88 94 MET A O 1
ATOM 771 N N . PRO A 1 95 ? -4.808 -0.602 -2.779 1.00 96.94 95 PRO A N 1
ATOM 772 C CA . PRO A 1 95 ? -4.795 -1.645 -1.772 1.00 96.94 95 PRO A CA 1
ATOM 773 C C . PRO A 1 95 ? -4.026 -2.864 -2.289 1.00 96.94 95 PRO A C 1
ATOM 775 O O . PRO A 1 95 ? -4.268 -3.344 -3.395 1.00 96.94 95 PRO A O 1
ATOM 778 N N . ILE A 1 96 ? -3.119 -3.380 -1.466 1.00 96.62 96 ILE A N 1
ATOM 779 C CA . ILE A 1 96 ? -2.325 -4.576 -1.739 1.00 96.62 96 ILE A CA 1
ATOM 780 C C . ILE A 1 96 ? -2.455 -5.488 -0.528 1.00 96.62 96 ILE A C 1
ATOM 782 O O . ILE A 1 96 ? -1.937 -5.187 0.545 1.00 96.62 96 ILE A O 1
ATOM 786 N N . ALA A 1 97 ? -3.161 -6.600 -0.694 1.00 92.69 97 ALA A N 1
ATOM 787 C CA . ALA A 1 97 ? -3.307 -7.599 0.353 1.00 92.69 97 ALA A CA 1
ATOM 788 C C . ALA A 1 97 ? -2.145 -8.598 0.283 1.00 92.69 97 ALA A C 1
ATOM 790 O O . ALA A 1 97 ? -1.943 -9.260 -0.737 1.00 92.69 97 ALA A O 1
ATOM 791 N N . ALA A 1 98 ? -1.388 -8.714 1.372 1.00 92.44 98 ALA A N 1
ATOM 792 C CA . ALA A 1 98 ? -0.490 -9.835 1.612 1.00 92.44 98 ALA A CA 1
ATOM 793 C C . ALA A 1 98 ? -1.238 -10.951 2.362 1.00 92.44 98 ALA A C 1
ATOM 795 O O . ALA A 1 98 ? -2.438 -10.872 2.616 1.00 92.44 98 ALA A O 1
ATOM 796 N N . PHE A 1 99 ? -0.525 -12.009 2.752 1.00 90.00 99 PHE A N 1
ATOM 797 C CA . PHE A 1 99 ? -1.146 -13.151 3.428 1.00 90.00 99 PHE A CA 1
ATOM 798 C C . PHE A 1 99 ? -1.809 -12.785 4.774 1.00 90.00 99 PHE A C 1
ATOM 800 O O . PHE A 1 99 ? -2.865 -13.314 5.104 1.00 90.00 99 PHE A O 1
ATOM 807 N N . THR A 1 100 ? -1.203 -11.891 5.563 1.00 88.50 100 THR A N 1
ATOM 808 C CA . THR A 1 100 ? -1.659 -11.532 6.930 1.00 88.50 100 THR A CA 1
ATOM 809 C C . THR A 1 100 ? -1.848 -10.039 7.162 1.00 88.50 100 THR A C 1
ATOM 811 O O . THR A 1 100 ? -2.264 -9.630 8.253 1.00 88.50 100 THR A O 1
ATOM 814 N N . ARG A 1 101 ? -1.458 -9.218 6.191 1.00 91.88 101 ARG A N 1
ATOM 815 C CA . ARG A 1 101 ? -1.364 -7.768 6.318 1.00 91.88 101 ARG A CA 1
ATOM 816 C C . ARG A 1 101 ? -1.899 -7.132 5.052 1.00 91.88 101 ARG A C 1
ATOM 818 O O . ARG A 1 101 ? -1.628 -7.614 3.957 1.00 91.88 101 ARG A O 1
ATOM 825 N N . ASP A 1 102 ? -2.621 -6.040 5.228 1.00 94.44 102 ASP A N 1
ATOM 826 C CA . ASP A 1 102 ? -3.027 -5.180 4.129 1.00 94.44 102 ASP A CA 1
ATOM 827 C C . ASP A 1 102 ? -2.081 -3.990 4.050 1.00 94.44 102 ASP A C 1
ATOM 829 O O . ASP A 1 102 ? -1.666 -3.421 5.066 1.00 94.44 102 ASP A O 1
ATOM 833 N N . HIS A 1 103 ? -1.771 -3.601 2.825 1.00 97.44 103 HIS A N 1
ATOM 834 C CA . HIS A 1 103 ? -0.951 -2.452 2.514 1.00 97.44 103 HIS A CA 1
ATOM 835 C C . HIS A 1 103 ? -1.758 -1.467 1.671 1.00 97.44 103 HIS A C 1
ATOM 837 O O . HIS A 1 103 ? -2.559 -1.859 0.824 1.00 97.44 103 HIS A O 1
ATOM 843 N N . PHE A 1 104 ? -1.539 -0.178 1.892 1.00 98.19 104 PHE A N 1
ATOM 844 C CA . PHE A 1 104 ? -2.152 0.895 1.122 1.00 98.19 104 PHE A CA 1
ATOM 845 C C . PHE A 1 104 ? -1.046 1.786 0.586 1.00 98.19 104 PHE A C 1
ATOM 847 O O . PHE A 1 104 ? -0.342 2.446 1.351 1.00 98.19 104 PHE A O 1
ATOM 854 N N . VAL A 1 105 ? -0.888 1.793 -0.733 1.00 98.31 105 VAL A N 1
ATOM 855 C CA . VAL A 1 105 ? 0.069 2.668 -1.405 1.00 98.31 105 VAL A CA 1
ATOM 856 C C . VAL A 1 105 ? -0.622 3.988 -1.710 1.00 98.31 105 VAL A C 1
ATOM 858 O O . VAL A 1 105 ? -1.695 4.016 -2.321 1.00 98.31 105 VAL A O 1
ATOM 861 N N . ILE A 1 106 ? -0.030 5.080 -1.236 1.00 98.38 106 ILE A N 1
ATOM 862 C CA . ILE A 1 106 ? -0.616 6.420 -1.259 1.00 98.38 106 ILE A CA 1
ATOM 863 C C . ILE A 1 106 ? 0.471 7.411 -1.677 1.00 98.38 106 ILE A C 1
ATOM 865 O O . ILE A 1 106 ? 1.626 7.286 -1.276 1.00 98.38 106 ILE A O 1
ATOM 869 N N . ALA A 1 107 ? 0.112 8.398 -2.499 1.00 98.12 107 ALA A N 1
ATOM 870 C CA . ALA A 1 107 ? 1.053 9.424 -2.937 1.00 98.12 107 ALA A CA 1
ATOM 871 C C . ALA A 1 107 ? 1.605 10.215 -1.737 1.00 98.12 107 ALA A C 1
ATOM 873 O O . ALA A 1 107 ? 0.840 10.649 -0.873 1.00 98.12 107 ALA A O 1
ATOM 874 N N . GLU A 1 108 ? 2.911 10.469 -1.727 1.00 97.81 108 GLU A N 1
ATOM 875 C CA . GLU A 1 108 ? 3.640 11.137 -0.642 1.00 97.81 108 GLU A CA 1
ATOM 876 C C . GLU A 1 108 ? 3.050 12.514 -0.296 1.00 97.81 108 GLU A C 1
ATOM 878 O O . GLU A 1 108 ? 2.893 12.878 0.867 1.00 97.81 108 GLU A O 1
ATOM 883 N N . LYS A 1 109 ? 2.586 13.255 -1.306 1.00 97.69 109 LYS A N 1
ATOM 884 C CA . LYS A 1 109 ? 1.917 14.553 -1.115 1.00 97.69 109 LYS A CA 1
ATOM 885 C C . LYS A 1 109 ? 0.650 14.502 -0.244 1.00 97.69 109 LYS A C 1
ATOM 887 O O . LYS A 1 109 ? 0.170 15.545 0.185 1.00 97.69 109 LYS A O 1
ATOM 892 N N . ASN A 1 110 ? 0.076 13.317 -0.025 1.00 98.00 110 ASN A N 1
ATOM 893 C CA . ASN A 1 110 ? -1.144 13.119 0.756 1.00 98.00 110 ASN A CA 1
ATOM 894 C C . ASN A 1 110 ? -0.880 12.541 2.158 1.00 98.00 110 ASN A C 1
ATOM 896 O O . ASN A 1 110 ? -1.848 12.234 2.851 1.00 98.00 110 ASN A O 1
ATOM 900 N N . MET A 1 111 ? 0.378 12.387 2.590 1.00 96.62 111 MET A N 1
ATOM 901 C CA . MET A 1 111 ? 0.732 11.651 3.815 1.00 96.62 111 MET A CA 1
ATOM 902 C C . MET A 1 111 ? 0.071 12.157 5.083 1.00 96.62 111 MET A C 1
ATOM 904 O O . MET A 1 111 ? -0.615 11.386 5.749 1.00 96.62 111 MET A O 1
ATOM 908 N N . GLU A 1 112 ? 0.190 13.449 5.371 1.00 96.94 112 GLU A N 1
ATOM 909 C CA . GLU A 1 112 ? -0.410 14.038 6.573 1.00 96.94 112 GLU A CA 1
ATOM 910 C C . GLU A 1 112 ? -1.929 13.837 6.615 1.00 96.94 112 GLU A C 1
ATOM 912 O O . GLU A 1 112 ? -2.511 13.478 7.638 1.00 96.94 112 GLU A O 1
ATOM 917 N N . ARG A 1 113 ? -2.585 13.999 5.463 1.00 98.19 113 ARG A N 1
ATOM 918 C CA . ARG A 1 113 ? -4.038 13.846 5.344 1.00 98.19 113 ARG A CA 1
ATOM 919 C C . ARG A 1 113 ? -4.456 12.386 5.474 1.00 98.19 113 ARG A C 1
ATOM 921 O O . ARG A 1 113 ? -5.429 12.090 6.157 1.00 98.19 113 ARG A O 1
ATOM 928 N N . ALA A 1 114 ? -3.713 11.471 4.854 1.00 98.25 114 ALA A N 1
ATOM 929 C CA . ALA A 1 114 ? -3.953 10.041 4.979 1.00 98.25 114 ALA A CA 1
ATOM 930 C C . ALA A 1 114 ? -3.779 9.590 6.434 1.00 98.25 114 ALA A C 1
ATOM 932 O O . ALA A 1 114 ? -4.673 8.948 6.976 1.00 98.25 114 ALA A O 1
ATOM 933 N N . LYS A 1 115 ? -2.693 9.997 7.100 1.00 98.19 115 LYS A N 1
ATOM 934 C CA . LYS A 1 115 ? -2.450 9.725 8.522 1.00 98.19 115 LYS A CA 1
ATOM 935 C C . LYS A 1 115 ? -3.628 10.169 9.389 1.00 98.19 115 LYS A C 1
ATOM 937 O O . LYS A 1 115 ? -4.171 9.345 10.122 1.00 98.19 115 LYS A O 1
ATOM 942 N N . ALA A 1 116 ? -4.098 11.405 9.212 1.00 98.38 116 ALA A N 1
ATOM 943 C CA . ALA A 1 116 ? -5.264 11.919 9.928 1.00 98.38 116 ALA A CA 1
ATOM 944 C C . ALA A 1 116 ? -6.536 11.080 9.684 1.00 98.38 116 ALA A C 1
ATOM 946 O O . ALA A 1 116 ? -7.322 10.865 10.607 1.00 98.38 116 ALA A O 1
ATOM 947 N N . VAL A 1 117 ? -6.735 10.555 8.469 1.00 98.44 117 VAL A N 1
ATOM 948 C CA . VAL A 1 117 ? -7.854 9.645 8.168 1.00 98.44 117 VAL A CA 1
ATOM 949 C C . VAL A 1 117 ? -7.726 8.326 8.933 1.00 98.44 117 VAL A C 1
ATOM 951 O O . VAL A 1 117 ? -8.695 7.902 9.562 1.00 98.44 117 VAL A O 1
ATOM 954 N N . PHE A 1 118 ? -6.554 7.680 8.924 1.00 97.88 118 PHE A N 1
ATOM 955 C CA . PHE A 1 118 ? -6.329 6.433 9.671 1.00 97.88 118 PHE A CA 1
ATOM 956 C C . PHE A 1 118 ? -6.513 6.639 11.185 1.00 97.88 118 PHE A C 1
ATOM 958 O O . PHE A 1 118 ? -7.204 5.851 11.836 1.00 97.88 118 PHE A O 1
ATOM 965 N N . GLU A 1 119 ? -5.981 7.731 11.732 1.00 97.88 119 GLU A N 1
ATOM 966 C CA . GLU A 1 119 ? -6.158 8.102 13.141 1.00 97.88 119 GLU A CA 1
ATOM 967 C C . GLU A 1 119 ? -7.625 8.395 13.481 1.00 97.88 119 GLU A C 1
ATOM 969 O O . GLU A 1 119 ? -8.121 7.948 14.517 1.00 97.88 119 GLU A O 1
ATOM 974 N N . GLY A 1 120 ? -8.364 9.049 12.579 1.00 97.69 120 GLY A N 1
ATOM 975 C CA . GLY A 1 120 ? -9.806 9.277 12.707 1.00 97.69 120 GLY A CA 1
ATOM 976 C C . GLY A 1 120 ? -10.644 7.991 12.695 1.00 97.69 120 GLY A C 1
ATOM 977 O O . GLY A 1 120 ? -11.725 7.951 13.285 1.00 97.69 120 GLY A O 1
ATOM 978 N N . LEU A 1 121 ? -10.139 6.911 12.088 1.00 96.56 121 LEU A N 1
ATOM 979 C CA . LEU A 1 121 ? -10.724 5.565 12.183 1.00 96.56 121 LEU A CA 1
ATOM 980 C C . LEU A 1 121 ? -10.386 4.856 13.508 1.00 96.56 121 LEU A C 1
ATOM 982 O O . LEU A 1 121 ? -10.905 3.771 13.774 1.00 96.56 121 LEU A O 1
ATOM 986 N N . GLY A 1 122 ? -9.541 5.459 14.346 1.00 96.94 122 GLY A N 1
ATOM 987 C CA . GLY A 1 122 ? -9.055 4.901 15.605 1.00 96.94 122 GLY A CA 1
ATOM 988 C C . GLY A 1 122 ? -7.779 4.069 15.469 1.00 96.94 122 GLY A C 1
ATOM 989 O O . GLY A 1 122 ? -7.338 3.502 16.467 1.00 96.94 122 GLY A O 1
ATOM 990 N N . ILE A 1 123 ? -7.184 3.995 14.274 1.00 97.50 123 ILE A N 1
ATOM 991 C CA . ILE A 1 123 ? -5.946 3.252 14.018 1.00 97.50 123 ILE A CA 1
ATOM 992 C C . ILE A 1 123 ? -4.765 4.132 14.420 1.00 97.50 123 ILE A C 1
ATOM 994 O O . ILE A 1 123 ? -4.632 5.256 13.947 1.00 97.50 123 ILE A O 1
ATOM 998 N N . ARG A 1 124 ? -3.872 3.628 15.271 1.00 97.62 124 ARG A N 1
ATOM 999 C CA . ARG A 1 124 ? -2.666 4.382 15.651 1.00 97.62 124 ARG A CA 1
ATOM 1000 C C . ARG A 1 124 ? -1.643 4.306 14.527 1.00 97.62 124 ARG A C 1
ATOM 1002 O O . ARG A 1 124 ? -1.317 3.198 14.109 1.00 97.62 124 ARG A O 1
ATOM 1009 N N . VAL A 1 125 ? -1.118 5.441 14.080 1.00 97.75 125 VAL A N 1
ATOM 1010 C CA . VAL A 1 125 ? -0.128 5.485 12.998 1.00 97.75 125 VAL A CA 1
ATOM 1011 C C . VAL A 1 125 ? 1.259 5.795 13.559 1.00 97.75 125 VAL A C 1
ATOM 1013 O O . VAL A 1 125 ? 1.409 6.717 14.358 1.00 97.75 125 VAL A O 1
ATOM 1016 N N . SER A 1 126 ? 2.268 5.028 13.148 1.00 95.62 126 SER A N 1
ATOM 1017 C CA . SER A 1 126 ? 3.683 5.324 13.398 1.00 95.62 126 SER A CA 1
ATOM 1018 C C . SER A 1 126 ? 4.459 5.498 12.093 1.00 95.62 126 SER A C 1
ATOM 1020 O O . SER A 1 126 ? 4.039 5.006 11.046 1.00 95.62 126 SER A O 1
ATOM 1022 N N . GLU A 1 127 ? 5.593 6.181 12.181 1.00 86.12 127 GLU A N 1
ATOM 1023 C CA . GLU A 1 127 ? 6.579 6.364 11.106 1.00 86.12 127 GLU A CA 1
ATOM 1024 C C . GLU A 1 127 ? 7.833 5.529 11.378 1.00 86.12 127 GLU A C 1
ATOM 1026 O O . GLU A 1 127 ? 8.101 5.257 12.575 1.00 86.12 127 GLU A O 1
#

Foldseek 3Di:
DDPLVQLLVWAKEKDPFWKKWAFFPDEDPQFPDWDDDPPTIITIHGPVPDDPVGGPDMDTQKMKIKIRTFDDPPDDCPCVVLVVLCVVVVWDWDWDDDPGIIMIITGNVCVVVSCVSSVVSNHHYYD

Secondary structure (DSSP, 8-state):
--HHHHHHH-EEEE-SS-EEEEEESS--TTSSEEEE-SS-EEEEEEGGG--GGGEEEEEEEEEEEEEE----TT---HHHHHHHHHHHTT---EEEE-SS-EEEEEEGGGHHHHHHHHHHTT-EEE-

Solvent-accessible surface area (backbone atoms only — not comparable to full-atom values): 7245 Å² total; per-residue (Å²): 134,58,71,61,61,53,26,56,75,22,35,30,38,40,53,89,64,50,26,27,43,26,40,30,79,61,84,58,93,83,34,82,41,69,48,78,64,99,86,52,30,41,35,34,27,47,54,92,72,62,60,73,88,38,54,77,45,79,47,73,58,26,30,43,37,37,38,66,44,84,70,61,94,85,67,78,59,64,68,58,56,52,51,54,56,34,47,78,69,73,44,72,73,45,81,44,78,56,98,68,35,44,31,38,39,32,51,50,96,45,46,72,62,50,51,52,49,44,44,73,57,37,21,45,76,47,116

Radius of gyration: 15.2 Å; Cα contacts (8 Å, |Δi|>4): 238; chains: 1; bounding box: 34×29×39 Å